Protein AF-A0A1V4Q9T5-F1 (afdb_monomer)

Secondary structure (DSSP, 8-state):
---S----SSHHHHHHHHHHHHHHHHHHHHH-GGG--HHHHHHHTT--HHHHHHHH-

Foldseek 3Di:
DDDDDPPPPDPVLNLLVVLLVVLQVVCCVVPNDVRDDLVSSCVSSVHDSVSVVVNVD

Structure (mmCIF, N/CA/C/O backbone):
data_AF-A0A1V4Q9T5-F1
#
_entry.id   AF-A0A1V4Q9T5-F1
#
loop_
_atom_site.group_PDB
_atom_site.id
_atom_site.type_symbol
_atom_site.label_atom_id
_atom_site.label_alt_id
_atom_site.label_comp_id
_atom_site.label_asym_id
_atom_site.label_entity_id
_atom_site.label_seq_id
_atom_site.pdbx_PDB_ins_code
_atom_site.Cartn_x
_atom_site.Cartn_y
_atom_site.Cartn_z
_atom_site.occupancy
_atom_site.B_iso_or_equiv
_atom_site.auth_seq_id
_atom_site.auth_comp_id
_atom_site.auth_asym_id
_atom_site.auth_atom_id
_atom_site.pdbx_PDB_model_num
ATOM 1 N N . MET A 1 1 ? -6.099 3.336 -33.121 1.00 44.44 1 MET A N 1
ATOM 2 C CA . MET A 1 1 ? -6.984 2.405 -32.388 1.00 44.44 1 MET A CA 1
ATOM 3 C C . MET A 1 1 ? -6.124 1.651 -31.376 1.00 44.44 1 MET A C 1
ATOM 5 O O . MET A 1 1 ? -5.801 0.490 -31.579 1.00 44.44 1 MET A O 1
ATOM 9 N N . THR A 1 2 ? -5.630 2.368 -30.361 1.00 47.72 2 THR A N 1
ATOM 10 C CA . THR A 1 2 ? -4.641 1.856 -29.399 1.00 47.72 2 THR A CA 1
ATOM 11 C C . THR A 1 2 ? -5.360 1.058 -28.314 1.00 47.72 2 THR A C 1
ATOM 13 O O . THR A 1 2 ? -6.374 1.506 -27.786 1.00 47.72 2 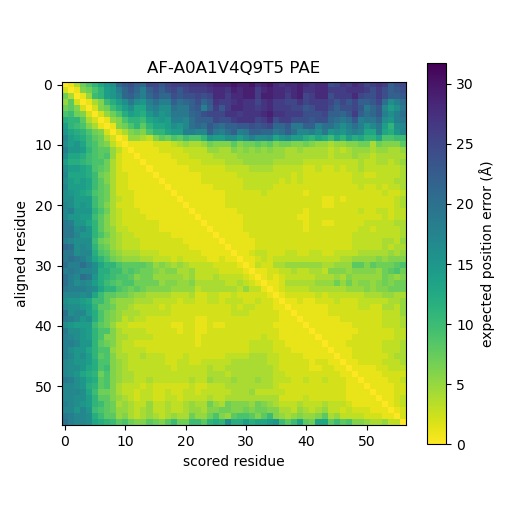THR A O 1
ATOM 16 N N . SER A 1 3 ? -4.867 -0.158 -28.092 1.00 54.44 3 SER A N 1
ATOM 17 C CA . SER A 1 3 ? -5.454 -1.240 -27.298 1.00 54.44 3 SER A CA 1
ATOM 18 C C . SER A 1 3 ? -5.808 -0.839 -25.861 1.00 54.44 3 SER A C 1
ATOM 20 O O . SER A 1 3 ? -5.092 -0.084 -25.215 1.00 54.44 3 SER A O 1
ATOM 2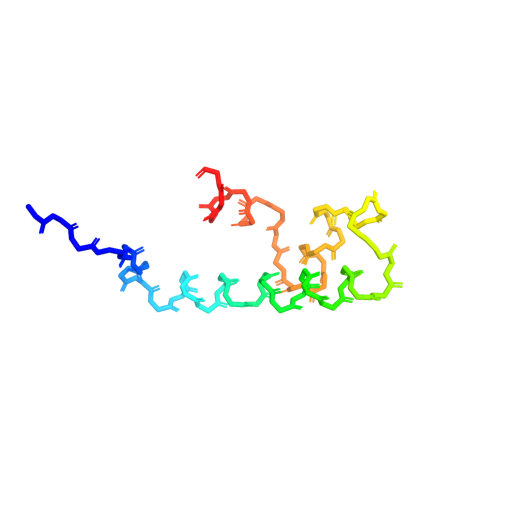2 N N . LEU A 1 4 ? -6.912 -1.395 -25.364 1.00 56.44 4 LEU A N 1
ATOM 23 C CA . LEU A 1 4 ? -7.660 -0.960 -24.182 1.00 56.44 4 LEU A CA 1
ATOM 24 C C . LEU A 1 4 ? -7.032 -1.257 -22.814 1.00 56.44 4 LEU A C 1
ATOM 26 O O . LEU A 1 4 ? -7.620 -0.852 -21.823 1.00 56.44 4 LEU A O 1
ATOM 30 N N . LEU A 1 5 ? -5.874 -1.910 -22.715 1.00 59.03 5 LEU A N 1
ATOM 31 C CA . LEU A 1 5 ? -5.141 -2.086 -21.457 1.00 59.03 5 LEU A CA 1
ATOM 32 C C . LEU A 1 5 ? -3.656 -2.243 -21.798 1.00 59.03 5 LEU A C 1
ATOM 34 O O . LEU A 1 5 ? -3.241 -3.322 -22.226 1.00 59.03 5 LEU A O 1
ATOM 38 N N . ASP A 1 6 ? -2.852 -1.192 -21.628 1.00 58.88 6 ASP A N 1
ATOM 39 C CA . ASP A 1 6 ? -1.391 -1.319 -21.579 1.00 58.88 6 ASP A CA 1
ATOM 40 C C . ASP A 1 6 ? -1.021 -2.111 -20.317 1.00 58.88 6 ASP A C 1
ATOM 42 O O . ASP A 1 6 ? -0.662 -1.592 -19.260 1.00 58.88 6 ASP A O 1
ATOM 46 N N . GLU A 1 7 ? -1.192 -3.423 -20.410 1.00 61.19 7 GLU A N 1
ATOM 47 C CA . GLU A 1 7 ? -0.664 -4.368 -19.455 1.00 61.19 7 GLU A CA 1
ATOM 48 C C . GLU A 1 7 ? 0.865 -4.217 -19.460 1.00 61.19 7 GLU A C 1
ATOM 50 O O . GLU A 1 7 ? 1.481 -4.398 -20.520 1.00 61.19 7 GLU A O 1
ATOM 55 N N . PRO A 1 8 ? 1.508 -3.938 -18.309 1.00 57.81 8 PRO A N 1
ATOM 56 C CA . PRO A 1 8 ? 2.948 -3.748 -18.246 1.00 57.81 8 PRO A CA 1
ATOM 57 C C . PRO A 1 8 ? 3.650 -4.894 -18.972 1.00 57.81 8 PRO A C 1
ATOM 59 O O . PRO A 1 8 ? 3.461 -6.060 -18.627 1.00 57.81 8 PRO A O 1
ATOM 62 N N . ARG A 1 9 ? 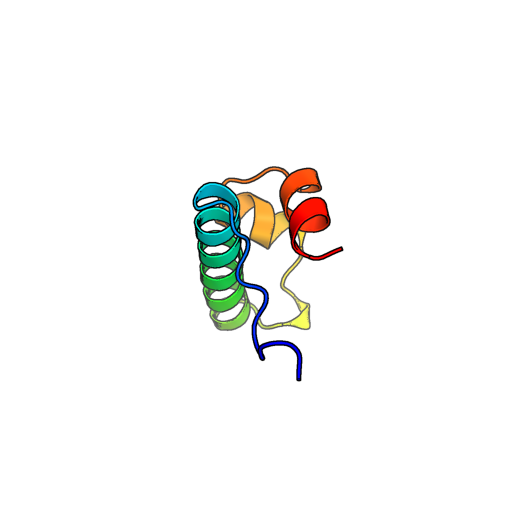4.437 -4.604 -20.010 1.00 65.31 9 ARG A N 1
ATOM 63 C CA . ARG A 1 9 ? 5.118 -5.643 -20.809 1.00 65.31 9 ARG A CA 1
ATOM 64 C C . ARG A 1 9 ? 6.036 -6.527 -19.948 1.00 65.31 9 ARG A C 1
ATOM 66 O O . ARG A 1 9 ? 6.371 -7.645 -20.327 1.00 65.31 9 ARG A O 1
ATOM 73 N N . ASP A 1 10 ? 6.395 -6.024 -18.770 1.00 78.44 10 ASP A N 1
ATOM 74 C CA . ASP A 1 10 ? 7.181 -6.694 -17.752 1.00 78.44 10 ASP A CA 1
ATOM 75 C C . ASP A 1 10 ? 6.305 -7.519 -16.785 1.00 78.44 10 ASP A C 1
ATOM 77 O O . ASP A 1 10 ? 5.488 -6.997 -16.019 1.00 78.44 10 ASP A O 1
ATOM 81 N N . ARG A 1 11 ? 6.525 -8.839 -16.776 1.00 81.12 11 ARG A N 1
ATOM 82 C CA . ARG A 1 11 ? 5.872 -9.801 -15.872 1.00 81.12 11 ARG A CA 1
ATOM 83 C C . ARG A 1 11 ? 6.039 -9.413 -14.400 1.00 81.12 11 ARG A C 1
ATOM 85 O O . ARG A 1 11 ? 5.162 -9.712 -13.590 1.00 81.12 11 ARG A O 1
ATOM 92 N N . ARG A 1 12 ? 7.151 -8.760 -14.043 1.00 82.75 12 ARG A N 1
ATOM 93 C CA . ARG A 1 12 ? 7.409 -8.306 -12.672 1.00 82.75 12 ARG A CA 1
ATOM 94 C C . ARG A 1 12 ? 6.435 -7.206 -12.260 1.00 82.75 12 ARG A C 1
ATOM 96 O O . ARG A 1 12 ? 5.803 -7.326 -11.219 1.00 82.75 12 ARG A O 1
ATOM 103 N N . ARG A 1 13 ? 6.248 -6.199 -13.116 1.00 83.69 13 ARG A N 1
ATOM 104 C CA . ARG A 1 13 ? 5.302 -5.092 -12.903 1.00 83.69 13 ARG A CA 1
ATOM 105 C C . ARG A 1 13 ? 3.869 -5.594 -12.722 1.00 83.69 13 ARG A C 1
ATOM 107 O O . ARG A 1 13 ? 3.192 -5.157 -11.800 1.00 83.69 13 ARG A O 1
ATOM 114 N N . ARG A 1 14 ? 3.428 -6.558 -13.540 1.00 86.25 14 ARG A N 1
ATOM 115 C CA . ARG A 1 14 ? 2.089 -7.170 -13.409 1.00 86.25 14 ARG A CA 1
ATOM 116 C C . ARG A 1 14 ? 1.889 -7.856 -12.060 1.00 86.25 14 ARG A C 1
ATOM 118 O O . ARG A 1 14 ? 0.871 -7.643 -11.417 1.00 86.25 14 ARG A O 1
ATOM 125 N N . ARG A 1 15 ? 2.874 -8.642 -11.613 1.00 88.38 15 ARG A N 1
ATOM 126 C CA . ARG A 1 15 ? 2.826 -9.315 -10.303 1.00 88.38 15 ARG A CA 1
ATOM 127 C C . ARG A 1 15 ? 2.778 -8.319 -9.153 1.00 88.38 15 ARG A C 1
ATOM 129 O O . ARG A 1 15 ? 1.957 -8.473 -8.262 1.00 88.38 15 ARG A O 1
ATOM 136 N N . THR A 1 16 ? 3.622 -7.290 -9.199 1.00 89.94 16 THR A N 1
ATOM 137 C CA . THR A 1 16 ? 3.617 -6.223 -8.194 1.00 89.94 16 THR A CA 1
ATOM 138 C C . THR A 1 16 ? 2.276 -5.496 -8.170 1.00 89.94 16 THR A C 1
ATOM 140 O O . THR A 1 16 ? 1.722 -5.277 -7.101 1.00 89.94 16 THR A O 1
ATOM 143 N N . ARG A 1 17 ? 1.707 -5.180 -9.338 1.00 89.06 17 ARG A N 1
ATOM 144 C CA . ARG A 1 17 ? 0.385 -4.555 -9.433 1.00 89.06 17 ARG A CA 1
ATOM 145 C C . ARG A 1 17 ? -0.717 -5.439 -8.845 1.00 89.06 17 ARG A C 1
ATOM 147 O O . ARG A 1 17 ? -1.547 -4.922 -8.111 1.00 89.06 17 ARG A O 1
ATOM 154 N N . ALA A 1 18 ? -0.709 -6.740 -9.137 1.00 92.38 18 ALA A N 1
ATOM 155 C CA . ALA A 1 18 ? -1.666 -7.687 -8.564 1.00 92.38 18 ALA A CA 1
ATOM 156 C C . ALA A 1 18 ? -1.562 -7.733 -7.031 1.00 92.38 18 ALA A C 1
ATOM 158 O O . ALA A 1 18 ? -2.561 -7.524 -6.357 1.00 92.38 18 ALA A O 1
ATOM 159 N N . ALA A 1 19 ? -0.346 -7.864 -6.488 1.00 92.12 19 ALA A N 1
ATOM 160 C CA . ALA A 1 19 ? -0.119 -7.872 -5.041 1.00 92.12 19 ALA A CA 1
ATOM 161 C C . ALA A 1 19 ? -0.625 -6.592 -4.349 1.00 92.12 19 ALA A C 1
ATOM 163 O O . ALA A 1 19 ? -1.232 -6.663 -3.285 1.00 92.12 19 ALA A O 1
ATOM 164 N N . ILE A 1 20 ? -0.421 -5.423 -4.971 1.00 92.25 20 ILE A N 1
ATOM 165 C CA . ILE A 1 20 ? -0.926 -4.143 -4.449 1.00 92.25 20 ILE A CA 1
ATOM 166 C C . ILE A 1 20 ? -2.457 -4.121 -4.429 1.00 92.25 20 ILE A C 1
ATOM 168 O O . ILE A 1 20 ? -3.047 -3.668 -3.451 1.00 92.25 20 ILE A O 1
ATOM 172 N N . LEU A 1 21 ? -3.103 -4.590 -5.500 1.00 93.50 21 LEU A N 1
ATOM 173 C CA . LEU A 1 21 ? -4.563 -4.607 -5.595 1.00 93.50 21 LEU A CA 1
ATOM 174 C C . LEU A 1 21 ? -5.189 -5.583 -4.595 1.00 93.50 21 LEU A C 1
ATOM 176 O O . LEU A 1 21 ? -6.171 -5.220 -3.953 1.00 93.50 21 LEU A O 1
ATOM 180 N N . ASP A 1 22 ? -4.601 -6.767 -4.423 1.00 95.25 2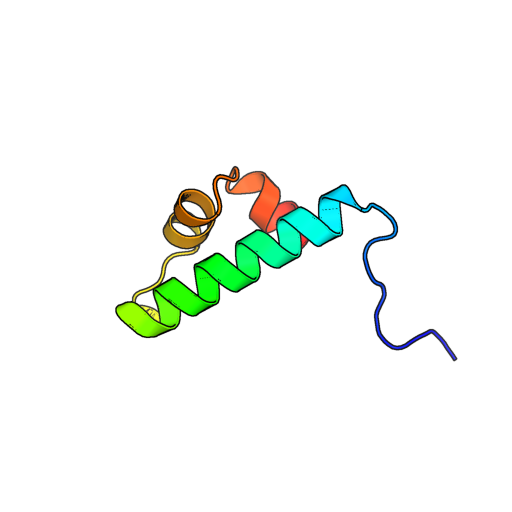2 ASP A N 1
ATOM 181 C CA . ASP A 1 22 ? -5.067 -7.763 -3.455 1.00 95.25 22 ASP A CA 1
ATOM 182 C C . ASP A 1 22 ? -4.952 -7.227 -2.018 1.00 95.25 22 ASP A C 1
ATOM 184 O O . ASP A 1 22 ? -5.922 -7.249 -1.258 1.00 95.25 22 ASP A O 1
ATOM 188 N N . ALA A 1 23 ? -3.801 -6.643 -1.667 1.00 94.75 23 ALA A N 1
ATOM 189 C CA . ALA A 1 23 ? -3.582 -6.020 -0.363 1.00 94.75 23 ALA A CA 1
ATOM 190 C C . ALA A 1 23 ? -4.544 -4.851 -0.099 1.00 94.75 23 ALA A C 1
ATOM 192 O O . ALA A 1 23 ? -5.096 -4.724 0.997 1.00 94.75 23 ALA A O 1
ATOM 193 N N . ALA A 1 24 ? -4.770 -4.002 -1.104 1.00 92.81 24 ALA A N 1
ATOM 194 C CA . ALA A 1 24 ? -5.714 -2.898 -1.005 1.00 92.81 24 ALA A CA 1
ATOM 195 C C . ALA A 1 24 ? -7.148 -3.401 -0.803 1.00 92.81 24 ALA A C 1
ATOM 197 O O . ALA A 1 24 ? -7.848 -2.894 0.069 1.00 92.81 24 ALA A O 1
ATOM 198 N N . ALA A 1 25 ? -7.578 -4.416 -1.559 1.00 94.62 25 ALA A N 1
ATOM 199 C CA . ALA A 1 25 ? -8.915 -4.989 -1.441 1.00 94.62 25 ALA A CA 1
ATOM 200 C C . ALA A 1 25 ? -9.175 -5.547 -0.034 1.00 94.62 25 ALA A C 1
ATOM 202 O O . ALA A 1 25 ? -10.224 -5.276 0.552 1.00 94.62 25 ALA A O 1
ATOM 203 N N . GLU A 1 26 ? -8.207 -6.266 0.536 1.00 94.00 26 GLU A N 1
ATOM 204 C CA . GLU A 1 26 ? -8.309 -6.773 1.904 1.00 94.00 26 GLU A CA 1
ATOM 205 C C . GLU A 1 26 ? -8.396 -5.655 2.945 1.00 94.00 26 GLU A C 1
ATOM 207 O O . GLU A 1 26 ? -9.256 -5.701 3.826 1.00 94.00 26 GLU A O 1
ATOM 212 N N . LEU A 1 27 ? -7.526 -4.646 2.856 1.00 93.44 27 LEU A N 1
ATOM 213 C CA . LEU A 1 27 ? -7.513 -3.542 3.817 1.00 93.44 27 LEU A CA 1
ATOM 214 C C . LEU A 1 27 ? -8.777 -2.687 3.711 1.00 93.44 27 LEU A C 1
ATOM 216 O O . LEU A 1 27 ? -9.350 -2.307 4.732 1.00 93.44 27 LEU A O 1
ATOM 220 N N . PHE A 1 28 ? -9.268 -2.454 2.493 1.00 92.94 28 PHE A N 1
ATOM 221 C CA . PHE A 1 28 ? -10.540 -1.775 2.276 1.00 92.94 28 PHE A CA 1
ATOM 222 C C . PHE A 1 28 ? -11.714 -2.565 2.852 1.00 92.94 28 PHE A C 1
ATOM 224 O O . PHE A 1 28 ? -12.609 -1.953 3.434 1.00 92.94 28 PHE A O 1
ATOM 231 N N . ALA A 1 29 ? -11.713 -3.895 2.732 1.00 92.94 29 ALA A N 1
ATOM 232 C CA . ALA A 1 29 ? -12.756 -4.740 3.304 1.00 92.94 29 ALA A CA 1
ATOM 233 C C . ALA A 1 29 ? -12.733 -4.751 4.843 1.00 92.94 29 ALA A C 1
ATOM 235 O O . ALA A 1 29 ? -13.790 -4.803 5.465 1.00 92.94 29 ALA A O 1
ATOM 236 N N . GLN A 1 30 ? -11.548 -4.683 5.457 1.00 91.94 30 GLN A N 1
ATOM 237 C CA . GLN A 1 30 ? -11.388 -4.733 6.915 1.00 91.94 30 GLN A CA 1
ATOM 238 C C . GLN A 1 30 ? -11.630 -3.378 7.590 1.00 91.94 30 GLN A C 1
ATOM 240 O O . GLN A 1 30 ? -12.353 -3.29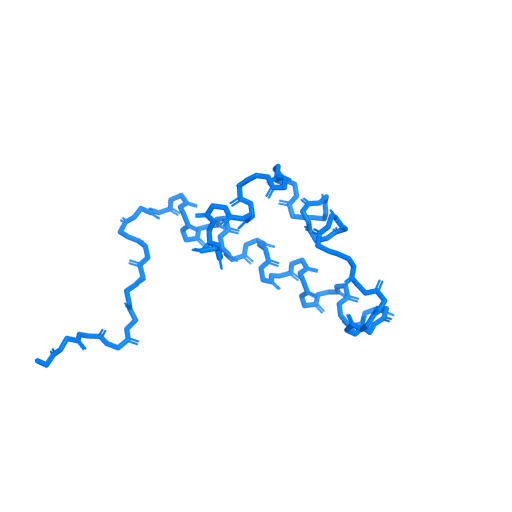4 8.579 1.00 91.94 30 GLN A O 1
ATOM 245 N N . ASN A 1 31 ? -11.035 -2.314 7.050 1.00 89.31 31 ASN A N 1
ATOM 246 C CA . ASN A 1 31 ? -10.938 -1.015 7.724 1.00 89.31 31 ASN A CA 1
ATOM 247 C C . ASN A 1 31 ? -11.766 0.076 7.028 1.00 89.31 31 ASN A C 1
ATOM 249 O O . ASN A 1 31 ? -11.972 1.160 7.575 1.00 89.31 31 ASN A O 1
ATOM 253 N N . GLY A 1 32 ? -12.246 -0.189 5.812 1.00 88.31 32 GLY A N 1
ATOM 254 C CA . GLY A 1 32 ? -12.871 0.806 4.952 1.00 88.31 32 GLY A CA 1
ATOM 255 C C . GLY A 1 32 ? -11.854 1.670 4.199 1.00 88.31 32 GLY A C 1
ATOM 256 O O . GLY A 1 32 ? -10.684 1.802 4.566 1.00 88.31 32 GLY A O 1
ATOM 257 N N . PHE A 1 33 ? -12.323 2.305 3.122 1.00 81.50 33 PHE A N 1
ATOM 258 C CA . PHE A 1 33 ? -11.476 3.076 2.205 1.00 81.50 33 PHE A CA 1
ATOM 259 C C . PHE A 1 33 ? -10.745 4.245 2.884 1.00 81.50 33 PHE A C 1
ATOM 261 O O . PHE A 1 33 ? -9.554 4.437 2.677 1.00 81.50 33 PHE A O 1
ATOM 268 N N . ARG A 1 34 ? -11.439 5.017 3.734 1.00 85.81 34 ARG A N 1
ATOM 269 C CA . ARG A 1 34 ? -10.875 6.236 4.350 1.00 85.81 34 ARG A CA 1
ATOM 270 C C . ARG A 1 34 ? -9.853 5.957 5.452 1.00 85.81 34 ARG A C 1
ATOM 272 O O . ARG A 1 34 ? -9.055 6.838 5.745 1.00 85.81 34 ARG A O 1
ATOM 279 N N . ALA A 1 35 ? -9.903 4.779 6.071 1.00 87.25 35 ALA A N 1
ATOM 280 C CA . ALA A 1 35 ? -8.968 4.386 7.125 1.00 87.25 35 ALA A CA 1
ATOM 281 C C . ALA A 1 35 ? -7.753 3.618 6.580 1.00 87.25 35 ALA A C 1
ATOM 283 O O . ALA A 1 35 ? -6.831 3.315 7.332 1.00 87.25 35 ALA A O 1
ATOM 284 N N . THR A 1 36 ? -7.747 3.288 5.286 1.00 91.38 36 THR A N 1
ATOM 285 C CA . THR A 1 36 ? -6.655 2.544 4.661 1.00 91.38 36 THR A CA 1
ATOM 286 C C . THR A 1 36 ? -5.605 3.507 4.115 1.00 91.38 36 THR A C 1
ATOM 288 O O . THR A 1 36 ? -5.878 4.291 3.207 1.00 91.38 36 THR A O 1
ATOM 291 N N . SER A 1 37 ? -4.391 3.427 4.656 1.00 92.31 37 SER A N 1
ATOM 292 C CA . SER A 1 37 ? -3.244 4.230 4.220 1.00 92.31 37 SER A CA 1
ATOM 293 C C . SER A 1 37 ? -2.446 3.535 3.119 1.00 92.31 37 SER A C 1
ATOM 295 O O . SER A 1 37 ? -2.319 2.311 3.110 1.00 92.31 37 SER A O 1
ATOM 297 N N . VAL A 1 38 ? -1.836 4.325 2.230 1.00 90.69 38 VAL A N 1
ATOM 298 C CA . VAL A 1 38 ? -0.962 3.818 1.156 1.00 90.69 38 VAL A CA 1
ATOM 299 C C . VAL A 1 38 ? 0.243 3.060 1.726 1.00 90.69 38 VAL A C 1
ATOM 301 O O . VAL A 1 38 ? 0.590 2.001 1.211 1.00 90.69 38 VAL A O 1
ATOM 304 N N . ASP A 1 39 ? 0.821 3.540 2.830 1.00 92.38 39 ASP A N 1
ATOM 305 C CA . ASP A 1 39 ? 1.865 2.831 3.581 1.00 92.38 39 ASP A CA 1
ATOM 306 C C . ASP A 1 39 ? 1.409 1.451 4.065 1.00 92.38 39 ASP A C 1
ATOM 308 O O . ASP A 1 39 ? 2.129 0.474 3.883 1.00 92.38 39 ASP A O 1
ATOM 312 N N . GLY A 1 40 ? 0.185 1.343 4.589 1.00 92.62 40 GLY A N 1
ATOM 313 C CA . GLY A 1 40 ? -0.373 0.065 5.038 1.00 92.62 40 GLY A CA 1
ATOM 314 C C . GLY A 1 40 ? -0.581 -0.920 3.886 1.00 92.62 40 GLY A C 1
ATOM 315 O O . GLY A 1 40 ? -0.334 -2.113 4.038 1.00 92.62 40 GLY A O 1
ATOM 316 N N . ILE A 1 41 ? -0.976 -0.427 2.707 1.00 92.81 41 ILE A N 1
ATOM 317 C CA . ILE A 1 41 ? -1.064 -1.253 1.493 1.00 92.81 41 ILE A CA 1
ATOM 318 C C . ILE A 1 41 ? 0.330 -1.731 1.070 1.00 92.81 41 ILE A C 1
ATOM 320 O O . ILE A 1 41 ? 0.488 -2.901 0.728 1.00 92.81 41 ILE A O 1
ATOM 324 N N . ALA A 1 42 ? 1.337 -0.855 1.096 1.00 93.00 42 ALA A N 1
ATOM 325 C CA . ALA A 1 42 ? 2.707 -1.203 0.723 1.00 93.00 42 ALA A CA 1
ATOM 326 C C . ALA A 1 42 ? 3.311 -2.252 1.672 1.00 93.00 42 ALA A C 1
ATOM 328 O O . ALA A 1 42 ? 3.892 -3.231 1.208 1.00 93.00 42 ALA A O 1
ATOM 329 N N . GLU A 1 43 ? 3.102 -2.087 2.980 1.00 93.50 43 GLU A N 1
ATOM 330 C CA . GLU A 1 43 ? 3.511 -3.045 4.009 1.00 93.50 43 GLU A CA 1
ATOM 331 C C . GLU A 1 43 ? 2.814 -4.399 3.821 1.00 93.50 43 GLU A C 1
ATOM 333 O O . GLU A 1 43 ? 3.468 -5.440 3.772 1.00 93.50 43 GLU A O 1
ATOM 338 N N . ARG A 1 44 ? 1.490 -4.400 3.622 1.00 92.94 44 ARG A N 1
ATOM 339 C CA . ARG A 1 44 ? 0.700 -5.621 3.395 1.00 92.94 44 ARG A CA 1
ATOM 340 C C . ARG A 1 44 ? 1.107 -6.353 2.111 1.00 92.94 44 ARG A C 1
ATOM 342 O O . ARG A 1 44 ? 1.099 -7.582 2.094 1.00 92.94 44 ARG A O 1
ATOM 349 N N . ALA A 1 45 ? 1.440 -5.614 1.054 1.00 93.31 45 ALA A N 1
ATOM 350 C CA . ALA A 1 45 ? 1.877 -6.154 -0.232 1.00 93.31 45 ALA A CA 1
ATOM 351 C C . ALA A 1 45 ? 3.370 -6.543 -0.270 1.00 93.31 45 ALA A C 1
ATOM 353 O O . ALA A 1 45 ? 3.826 -7.010 -1.315 1.00 93.31 45 ALA A O 1
ATOM 354 N N . ASP A 1 46 ? 4.115 -6.355 0.828 1.00 92.88 46 ASP A N 1
ATOM 355 C CA . ASP A 1 46 ? 5.563 -6.589 0.939 1.00 92.88 46 ASP A CA 1
ATOM 356 C C . ASP A 1 46 ? 6.379 -5.852 -0.139 1.00 92.88 46 ASP A C 1
ATOM 358 O O . ASP A 1 46 ? 7.227 -6.406 -0.845 1.00 92.88 46 ASP A O 1
ATOM 362 N N . ILE A 1 47 ? 6.080 -4.563 -0.321 1.00 92.00 47 ILE A N 1
ATOM 363 C CA . ILE A 1 47 ? 6.789 -3.706 -1.271 1.00 92.00 47 ILE A CA 1
ATOM 364 C C . ILE A 1 47 ? 7.204 -2.379 -0.649 1.00 92.00 47 ILE A C 1
ATOM 366 O O . ILE A 1 47 ? 6.572 -1.841 0.255 1.00 92.00 47 ILE A O 1
ATOM 370 N N . ALA A 1 48 ? 8.245 -1.779 -1.221 1.00 92.88 48 ALA A N 1
ATO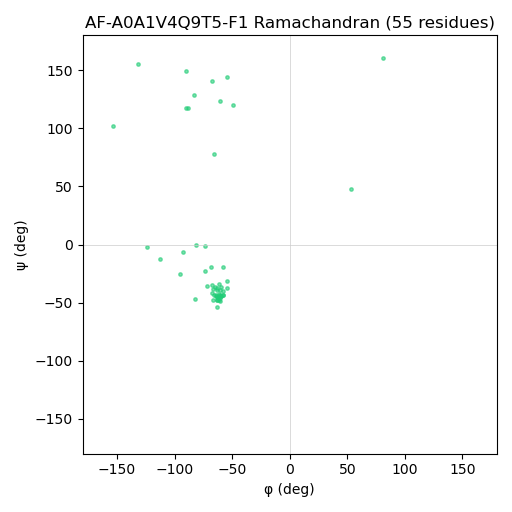M 371 C CA . ALA A 1 48 ? 8.603 -0.411 -0.888 1.00 92.88 48 ALA A CA 1
ATOM 372 C C . ALA A 1 48 ? 7.528 0.575 -1.379 1.00 92.88 48 ALA A C 1
ATOM 374 O O . ALA A 1 48 ? 7.051 0.477 -2.514 1.00 92.88 48 ALA A O 1
ATOM 375 N N . LEU A 1 49 ? 7.240 1.601 -0.578 1.00 91.19 49 LEU A N 1
ATOM 376 C CA . LEU A 1 49 ? 6.322 2.688 -0.934 1.00 91.19 49 LEU A CA 1
ATOM 377 C C . LEU A 1 49 ? 6.706 3.370 -2.263 1.00 91.19 49 LEU A C 1
ATOM 379 O O . LEU A 1 49 ? 5.855 3.676 -3.095 1.00 91.19 49 LEU A O 1
ATOM 383 N N . THR A 1 50 ? 8.007 3.522 -2.522 1.00 90.94 50 THR 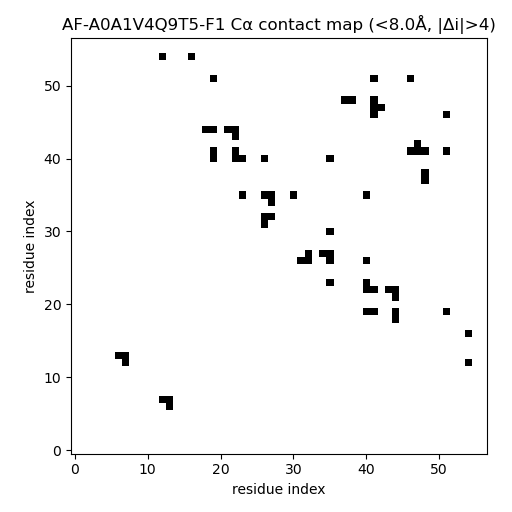A N 1
ATOM 384 C CA . THR A 1 50 ? 8.542 4.030 -3.799 1.00 90.94 50 THR A CA 1
ATOM 385 C C . THR A 1 50 ? 8.170 3.147 -4.993 1.00 90.94 50 THR A C 1
ATOM 387 O O . THR A 1 50 ? 7.934 3.653 -6.088 1.00 90.94 50 THR A O 1
ATOM 390 N N . THR A 1 51 ? 8.073 1.830 -4.793 1.00 87.50 51 THR A N 1
ATOM 391 C CA . THR A 1 51 ? 7.638 0.879 -5.826 1.00 87.50 51 THR A CA 1
ATOM 392 C C . THR A 1 51 ? 6.144 1.013 -6.099 1.00 87.50 51 THR A C 1
ATOM 394 O O . THR A 1 51 ? 5.732 0.899 -7.254 1.00 87.50 51 THR A O 1
ATOM 397 N N . LEU A 1 52 ? 5.338 1.291 -5.071 1.00 87.56 52 LEU A N 1
ATOM 398 C CA . LEU A 1 52 ? 3.909 1.558 -5.225 1.00 87.56 52 LEU A CA 1
ATOM 399 C C . LEU A 1 52 ? 3.691 2.823 -6.064 1.00 87.56 52 LEU A C 1
ATOM 401 O O . LEU A 1 52 ? 3.054 2.746 -7.116 1.00 87.56 52 LEU A O 1
ATOM 405 N N . TYR A 1 53 ? 4.307 3.945 -5.678 1.00 87.94 53 TYR A N 1
ATOM 406 C CA . TYR A 1 53 ? 4.242 5.189 -6.454 1.00 87.94 53 TYR A CA 1
ATOM 407 C C . TYR A 1 53 ? 4.800 5.025 -7.870 1.00 87.94 53 TYR A C 1
ATOM 409 O O . TYR A 1 53 ? 4.227 5.544 -8.815 1.00 87.94 53 TYR A O 1
ATOM 417 N N . GLY A 1 54 ? 5.856 4.234 -8.066 1.00 86.12 54 GLY A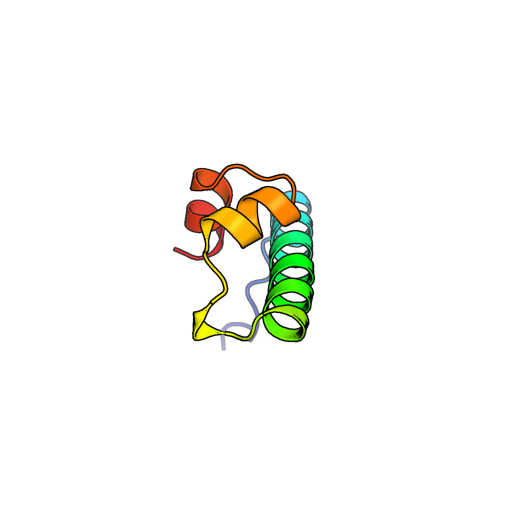 N 1
ATOM 418 C CA . GLY A 1 54 ? 6.372 3.953 -9.404 1.00 86.12 54 GLY A CA 1
ATOM 419 C C . GLY A 1 54 ? 5.445 3.106 -10.288 1.00 86.12 54 GLY A C 1
ATOM 420 O O . GLY A 1 54 ? 5.657 3.074 -11.500 1.00 86.12 54 GLY A O 1
ATOM 421 N N . ASN A 1 55 ? 4.475 2.371 -9.725 1.00 81.94 55 ASN A N 1
ATOM 422 C CA . ASN A 1 55 ? 3.498 1.561 -10.473 1.00 81.94 55 ASN A CA 1
ATOM 423 C C . ASN A 1 55 ? 2.170 2.280 -10.744 1.00 81.94 55 ASN A C 1
ATOM 425 O O . ASN A 1 55 ? 1.492 1.899 -11.697 1.00 81.94 55 ASN A O 1
ATOM 429 N N . PHE A 1 56 ? 1.799 3.256 -9.913 1.00 78.69 56 PHE A N 1
ATOM 430 C CA . PHE A 1 56 ? 0.497 3.935 -9.965 1.00 78.69 56 PHE A CA 1
ATOM 431 C C . PHE A 1 56 ? 0.577 5.466 -10.105 1.00 78.69 56 PHE A C 1
ATOM 433 O O . PHE A 1 56 ? -0.471 6.106 -10.167 1.00 78.69 56 PHE A O 1
ATOM 440 N N . GLY A 1 57 ? 1.780 6.043 -10.116 1.00 69.31 57 GLY A N 1
ATOM 441 C CA . GLY A 1 57 ? 2.035 7.464 -10.372 1.00 69.31 57 GLY A CA 1
ATOM 442 C C . GLY A 1 57 ? 2.182 7.806 -11.847 1.00 69.31 57 GLY A C 1
ATOM 443 O O . GLY A 1 57 ? 2.430 6.883 -12.658 1.00 69.31 57 GLY A O 1
#

Sequence (57 aa):
MTSLLDEPRDRRRRRTRAAILDAAAELFAQNGFRATSVDGIAERADIALTTLYGNFG

pLDDT: mean 84.1, std 13.24, range [44.44, 95.25]

Nearest PDB structures (foldseek):
  3mvp-assembly1_A  TM=8.375E-01  e=9.990E-03  Streptococcus mutans UA159
  5efy-assembly1_A  TM=9.689E-01  e=3.339E-02  Streptomyces coelicolor A3(2)
  2of7-assembly1_A-2  TM=9.648E-01  e=3.547E-02  Streptomyces coelicolor
  5vl9-assembly2_C  TM=8.446E-01  e=1.259E-01  [Enterobacter] lignolyticus
  3hta-assembly2_C  TM=7.062E-01  e=7.772E-02  Streptomyces lividans

Mean predicted aligned error: 6.91 Å

Solvent-accessible surface area (backbone atoms only — not comparable to full-atom values): 3434 Å² total; per-residue (Å²): 139,81,74,96,68,87,64,60,90,46,71,66,57,45,52,52,52,50,38,41,51,54,29,38,52,52,41,33,72,74,60,32,68,91,71,50,47,71,64,58,25,21,59,67,39,74,46,57,60,69,58,52,48,70,73,74,105

Radius of gy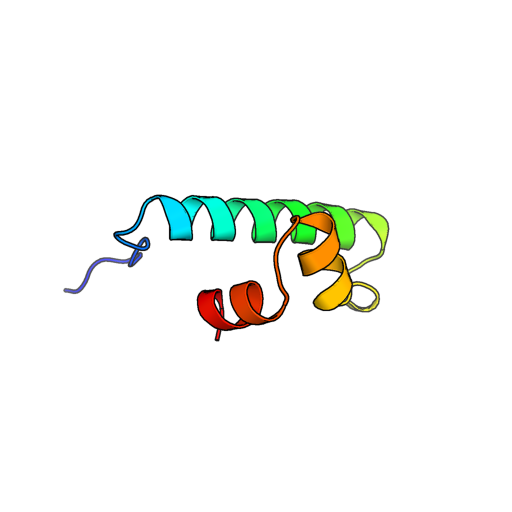ration: 12.55 Å; Cα contacts (8 Å, |Δi|>4): 34; chains: 1; bounding box: 22×17×40 Å